Protein AF-A8WR38-F1 (afdb_monomer)

Mean predicted aligned error: 15.09 Å

Solvent-accessible surface area (backbone atoms only — not comparable to full-atom values): 5498 Å² total; per-residue (Å²): 134,87,83,83,83,84,81,79,81,84,72,81,79,79,60,66,71,63,59,59,70,68,60,66,76,78,72,85,74,59,87,90,66,76,90,81,84,81,51,69,54,92,94,60,48,82,72,76,94,69,94,49,81,89,75,52,87,66,58,69,67,62,51,51,54,51,49,53,58,51,48,64,70,70,54,132

InterPro domains:
  IPR001921 Large ribosomal subunit protein eL8, eukaryota [PR00882] (37-54)
  IPR001921 Large ribosomal subunit protein eL8, eukaryota [PR00882] (54-71)
  IPR001921 Large ribosomal subunit protein eL8, eukaryota [PR00882] (74-76)

Organism: Caenorhabditis briggsae (NCBI:txid6238)

Radius of gyration: 32.76 Å; Cα contacts (8 Å, |Δi|>4): 9; chains: 1; bounding box: 95×44×64 Å

pLDDT: mean 82.44, std 16.17, range [51.91, 98.19]

Structure (mmCIF, N/CA/C/O backbone):
data_AF-A8WR38-F1
#
_entry.id   AF-A8WR38-F1
#
loop_
_atom_site.group_PDB
_atom_site.id
_atom_site.type_symbol
_atom_site.label_atom_id
_atom_site.label_alt_id
_atom_site.label_comp_id
_atom_site.label_asym_id
_atom_site.label_entity_id
_atom_site.label_seq_id
_atom_site.pdbx_PDB_ins_code
_atom_site.Cartn_x
_atom_site.Cartn_y
_atom_site.Cartn_z
_atom_site.occupancy
_atom_site.B_iso_or_equiv
_atom_site.auth_seq_id
_atom_site.auth_comp_id
_atom_site.auth_asym_id
_atom_site.auth_atom_id
_atom_site.pdbx_PDB_model_num
ATOM 1 N N . MET A 1 1 ? 78.918 -21.156 -18.203 1.00 51.91 1 MET A N 1
ATOM 2 C CA . MET A 1 1 ? 77.857 -20.632 -17.311 1.00 51.91 1 MET A CA 1
ATOM 3 C C . MET A 1 1 ? 76.579 -21.428 -17.578 1.00 51.91 1 MET A C 1
ATOM 5 O O . MET A 1 1 ? 76.193 -21.500 -18.739 1.00 51.91 1 MET A O 1
ATOM 9 N N . PRO A 1 2 ? 75.993 -22.122 -16.586 1.00 56.78 2 PRO A N 1
ATOM 10 C CA . PRO A 1 2 ? 74.937 -23.114 -16.815 1.00 56.78 2 PRO A CA 1
ATOM 11 C C . PRO A 1 2 ? 73.594 -22.471 -17.206 1.00 56.78 2 PRO A C 1
ATOM 13 O O . PRO A 1 2 ? 73.164 -21.486 -16.610 1.00 56.78 2 PRO A O 1
ATOM 16 N N . SER A 1 3 ? 72.923 -23.051 -18.206 1.00 54.75 3 SER A N 1
ATOM 17 C CA . SER A 1 3 ? 71.602 -22.637 -18.702 1.00 54.75 3 SER A CA 1
ATOM 18 C C . SER A 1 3 ? 70.478 -23.194 -17.815 1.00 54.75 3 SER A C 1
ATOM 20 O O . SER A 1 3 ? 70.415 -24.395 -17.546 1.00 54.75 3 SER A O 1
ATOM 22 N N . LYS A 1 4 ? 69.586 -22.318 -17.336 1.00 57.41 4 LYS A N 1
ATOM 23 C CA . LYS A 1 4 ? 68.495 -22.642 -16.403 1.00 57.41 4 LYS A CA 1
ATOM 24 C C . LYS A 1 4 ? 67.273 -23.170 -17.170 1.00 57.41 4 LYS A C 1
ATOM 26 O O . LYS A 1 4 ? 66.607 -22.426 -17.884 1.00 57.41 4 LYS A O 1
ATOM 31 N N . LYS A 1 5 ? 66.954 -24.458 -17.009 1.00 57.59 5 LYS A N 1
ATOM 32 C CA . LYS A 1 5 ? 65.791 -25.119 -17.632 1.00 57.59 5 LYS A CA 1
ATOM 33 C C . LYS A 1 5 ? 64.486 -24.637 -16.972 1.00 57.59 5 LYS A C 1
ATOM 35 O O . LYS A 1 5 ? 64.286 -24.851 -15.778 1.00 57.59 5 LYS A O 1
ATOM 40 N N . VAL A 1 6 ? 63.589 -24.002 -17.730 1.00 61.19 6 VAL A N 1
ATOM 41 C CA . VAL A 1 6 ? 62.266 -23.566 -17.237 1.00 61.19 6 VAL A CA 1
ATOM 42 C C . VAL A 1 6 ? 61.297 -24.750 -17.248 1.00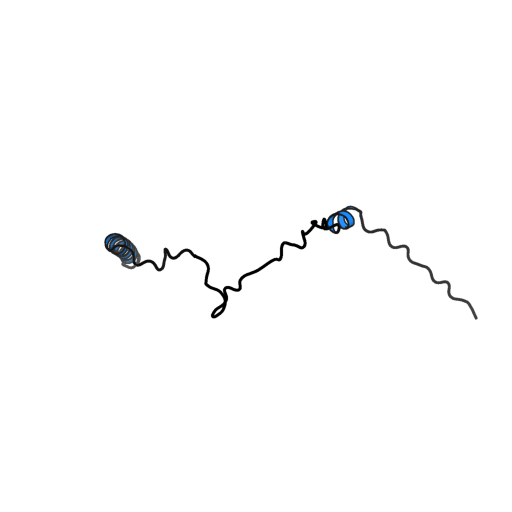 61.19 6 VAL A C 1
ATOM 44 O O . VAL A 1 6 ? 60.871 -25.219 -18.302 1.00 61.19 6 VAL A O 1
ATOM 47 N N . ILE A 1 7 ? 60.939 -25.236 -16.061 1.00 56.34 7 ILE A N 1
ATOM 48 C CA . ILE A 1 7 ? 59.960 -26.311 -15.869 1.00 56.34 7 ILE A CA 1
ATOM 49 C C . ILE A 1 7 ? 58.554 -25.694 -15.902 1.00 56.34 7 ILE A C 1
ATOM 51 O O . ILE A 1 7 ? 58.147 -25.002 -14.970 1.00 56.34 7 ILE A O 1
ATOM 55 N N . LYS A 1 8 ? 57.792 -25.934 -16.977 1.00 61.47 8 LYS A N 1
ATOM 56 C CA . LYS A 1 8 ? 56.372 -25.551 -17.049 1.00 61.47 8 LYS A CA 1
ATOM 57 C C . LYS A 1 8 ? 55.551 -26.476 -16.146 1.00 61.47 8 LYS A C 1
ATOM 59 O O . LYS A 1 8 ? 55.388 -27.659 -16.441 1.00 61.47 8 LYS A O 1
ATOM 64 N N . LYS A 1 9 ? 55.027 -25.930 -15.048 1.00 63.75 9 LYS A N 1
ATOM 65 C CA . LYS A 1 9 ? 54.107 -26.612 -14.127 1.00 63.75 9 LYS A CA 1
ATOM 66 C C . LYS A 1 9 ? 52.793 -26.893 -14.875 1.00 63.75 9 LYS A C 1
ATOM 68 O O . LYS A 1 9 ? 52.064 -25.961 -15.204 1.00 63.75 9 LYS A O 1
ATOM 73 N N . LYS A 1 10 ? 52.505 -28.160 -15.194 1.00 65.00 10 LYS A N 1
ATOM 74 C CA . LYS A 1 10 ? 51.210 -28.570 -15.763 1.00 65.00 10 LYS A CA 1
ATOM 75 C C . LYS A 1 10 ? 50.152 -28.496 -14.660 1.00 65.00 10 LYS A C 1
ATOM 77 O O . LYS A 1 10 ? 50.062 -29.392 -13.829 1.00 65.00 10 LYS A O 1
ATOM 82 N N . VAL A 1 11 ? 49.398 -27.402 -14.624 1.00 68.50 11 VAL A N 1
ATOM 83 C CA . VAL A 1 11 ? 48.232 -27.254 -13.744 1.00 68.50 11 VAL A CA 1
ATOM 84 C C . VAL A 1 11 ? 47.073 -28.053 -14.345 1.00 68.50 11 VAL A C 1
ATOM 86 O O . VAL A 1 11 ? 46.843 -27.994 -15.554 1.00 68.50 11 VAL A O 1
ATOM 89 N N . ALA A 1 12 ? 46.388 -28.839 -13.512 1.00 69.62 12 ALA A N 1
ATOM 90 C CA . ALA A 1 12 ? 45.268 -29.679 -13.925 1.00 69.62 12 ALA A CA 1
ATOM 91 C C . ALA A 1 12 ? 44.137 -28.844 -14.549 1.00 69.62 12 ALA A C 1
ATOM 93 O O . ALA A 1 12 ? 43.874 -27.714 -14.136 1.00 69.6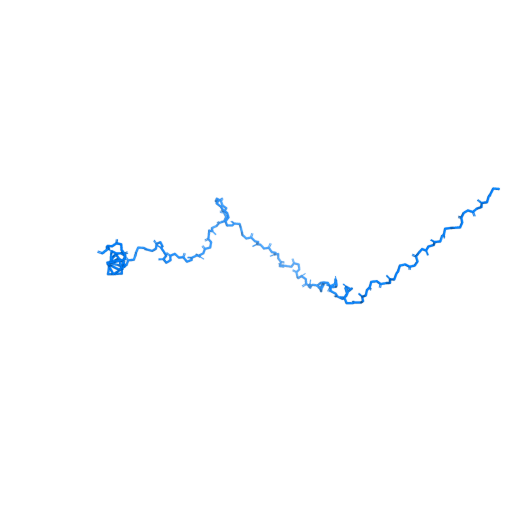2 12 ALA A O 1
ATOM 94 N N . ALA A 1 13 ? 43.471 -29.405 -15.559 1.00 70.50 13 ALA A N 1
ATOM 95 C CA . ALA A 1 13 ? 42.352 -28.747 -16.215 1.00 70.50 13 ALA A CA 1
ATOM 96 C C . ALA A 1 13 ? 41.187 -28.545 -15.232 1.00 70.50 13 ALA A C 1
ATOM 98 O O . ALA A 1 13 ? 40.828 -29.453 -14.485 1.00 70.50 13 ALA A O 1
ATOM 99 N N . VAL A 1 14 ? 40.586 -27.352 -15.270 1.00 71.88 14 VAL A N 1
ATOM 100 C CA . VAL A 1 14 ? 39.388 -27.007 -14.492 1.00 71.88 14 VAL A CA 1
ATOM 101 C C . VAL A 1 14 ? 38.272 -28.017 -14.803 1.00 71.88 14 VAL A C 1
ATOM 103 O O . VAL A 1 14 ? 38.034 -28.297 -15.985 1.00 71.88 14 VAL A O 1
ATOM 106 N N . PRO A 1 15 ? 37.594 -28.573 -13.783 1.00 77.00 15 PRO A N 1
ATOM 107 C CA . PRO A 1 15 ? 36.630 -29.642 -13.986 1.00 77.00 15 PRO A CA 1
ATOM 108 C C . PRO A 1 15 ? 35.410 -29.184 -14.804 1.00 77.00 15 PRO A C 1
ATOM 110 O O . PRO A 1 15 ? 34.960 -28.039 -14.731 1.00 77.00 15 PRO A O 1
ATOM 113 N N . ALA A 1 16 ? 34.887 -30.106 -15.620 1.00 69.81 16 ALA A N 1
ATOM 114 C CA . ALA A 1 16 ? 33.922 -29.829 -16.689 1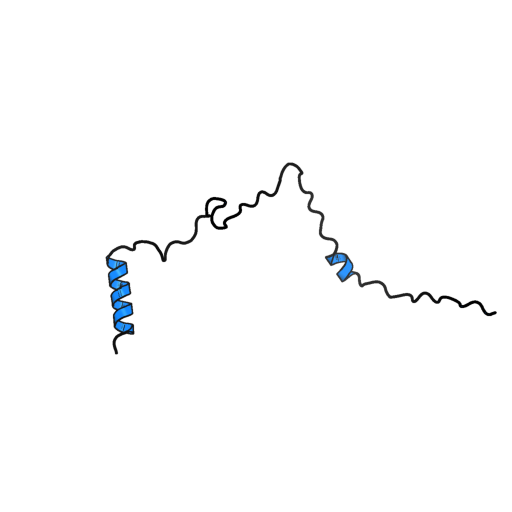.00 69.81 16 ALA A CA 1
ATOM 115 C C . ALA A 1 16 ? 32.625 -29.141 -16.219 1.00 69.81 16 ALA A C 1
ATOM 117 O O . ALA A 1 16 ? 32.044 -28.361 -16.969 1.00 69.81 16 ALA A O 1
ATOM 118 N N . HIS A 1 17 ? 32.212 -29.357 -14.968 1.00 64.94 17 HIS A N 1
ATOM 119 C CA . HIS A 1 17 ? 31.016 -28.741 -14.389 1.00 64.94 17 HIS A CA 1
ATOM 120 C C . HIS A 1 17 ? 31.118 -27.207 -14.270 1.00 64.94 17 HIS A C 1
ATOM 122 O O . HIS A 1 17 ? 30.118 -26.518 -14.447 1.00 64.94 17 HIS A O 1
ATOM 128 N N . ILE A 1 18 ? 32.321 -26.653 -14.074 1.00 64.88 18 ILE A N 1
ATOM 129 C CA . ILE A 1 18 ? 32.552 -25.195 -14.020 1.00 64.88 18 ILE A CA 1
ATOM 130 C C . ILE A 1 18 ? 32.555 -24.593 -15.438 1.00 64.88 18 ILE A C 1
ATOM 132 O O . ILE A 1 18 ? 32.088 -23.474 -15.664 1.00 64.88 18 ILE A O 1
ATOM 136 N N . ARG A 1 19 ? 33.031 -25.353 -16.435 1.00 60.94 19 ARG A N 1
ATOM 137 C CA . ARG A 1 19 ? 32.995 -24.939 -17.850 1.00 60.94 19 ARG A CA 1
ATOM 138 C C . ARG A 1 19 ? 31.583 -24.962 -18.434 1.00 60.94 19 ARG A C 1
ATOM 140 O O . ARG A 1 19 ? 31.265 -24.115 -19.258 1.00 60.94 19 ARG A O 1
ATOM 147 N N . ALA A 1 20 ? 30.736 -25.891 -17.997 1.00 59.28 20 ALA A N 1
ATOM 148 C CA . ALA A 1 20 ? 29.345 -25.962 -18.440 1.00 59.28 20 ALA A CA 1
ATOM 149 C C . ALA A 1 20 ? 28.495 -24.801 -17.890 1.00 59.28 20 ALA A C 1
ATOM 151 O O . ALA A 1 20 ? 27.651 -24.270 -18.601 1.00 59.28 20 ALA A O 1
ATOM 152 N N . GLN A 1 21 ? 28.759 -24.345 -16.660 1.00 58.34 21 GLN A N 1
ATOM 153 C CA . GLN A 1 21 ? 28.032 -23.221 -16.050 1.00 58.34 21 GLN A CA 1
ATOM 154 C C . GLN A 1 21 ? 28.393 -21.849 -16.648 1.00 58.34 21 GLN A C 1
ATOM 156 O O . GLN A 1 21 ? 27.605 -20.912 -16.561 1.00 58.34 21 GLN A O 1
ATOM 161 N N . THR A 1 22 ? 29.567 -21.718 -17.272 1.00 56.56 22 THR A N 1
ATOM 162 C CA . THR A 1 22 ? 30.030 -20.469 -17.907 1.00 56.56 22 THR A CA 1
ATOM 163 C C . THR A 1 22 ? 29.608 -20.331 -19.369 1.00 56.56 22 THR A C 1
ATOM 165 O O . THR A 1 22 ? 29.741 -19.250 -19.946 1.00 56.56 22 THR A O 1
ATOM 168 N N . GLN A 1 23 ? 29.032 -21.377 -19.968 1.00 57.41 23 GLN A N 1
ATOM 169 C CA . GLN A 1 23 ? 28.338 -21.279 -21.249 1.00 57.41 23 GLN A CA 1
ATOM 170 C C . GLN A 1 23 ? 26.946 -20.688 -21.017 1.00 57.41 23 GLN A C 1
ATOM 172 O O . GLN A 1 23 ? 25.925 -21.359 -21.140 1.00 57.41 23 GLN A O 1
ATOM 177 N N . VAL A 1 24 ? 26.925 -19.402 -20.660 1.00 60.72 24 VAL A N 1
ATOM 178 C CA . VAL A 1 24 ? 25.727 -18.569 -20.732 1.00 60.72 24 VAL A CA 1
ATOM 179 C C . VAL A 1 24 ? 25.213 -18.703 -22.157 1.00 60.72 24 VAL A C 1
ATOM 181 O O . VAL A 1 24 ? 25.857 -18.247 -23.106 1.00 60.72 24 VAL A O 1
ATOM 184 N N . GLN A 1 25 ? 24.096 -19.411 -22.304 1.00 58.97 25 GLN A N 1
ATOM 185 C CA . GLN A 1 25 ? 23.390 -19.555 -23.564 1.00 58.97 25 GLN A CA 1
ATOM 186 C C . GLN A 1 25 ? 23.219 -18.149 -24.142 1.00 58.97 25 GLN A C 1
ATOM 188 O O . GLN A 1 25 ? 22.606 -17.280 -23.522 1.00 58.97 25 GLN A O 1
ATOM 193 N N . LYS A 1 26 ? 23.847 -17.888 -25.292 1.00 63.03 26 LYS A N 1
ATOM 194 C CA . LYS A 1 26 ? 23.675 -16.626 -26.005 1.00 63.03 26 LYS A CA 1
ATOM 195 C C . LYS A 1 26 ? 22.248 -16.626 -26.535 1.00 63.03 26 LYS A C 1
ATOM 197 O O . LYS A 1 26 ? 21.992 -17.171 -27.603 1.00 63.03 26 LYS A O 1
ATOM 202 N N . GLU A 1 27 ? 21.327 -16.068 -25.756 1.00 68.50 27 GLU A N 1
ATOM 203 C CA . GLU A 1 27 ? 19.979 -15.777 -26.229 1.00 68.50 27 GLU A CA 1
ATOM 204 C C . GLU A 1 27 ? 20.100 -14.990 -27.536 1.00 68.50 27 GLU A C 1
ATOM 206 O O . GLU A 1 27 ? 20.779 -13.959 -27.599 1.00 68.50 27 GLU A O 1
ATOM 211 N N . VAL A 1 28 ? 19.473 -15.501 -28.594 1.00 68.06 28 VAL A N 1
ATOM 212 C CA . VAL A 1 28 ? 19.384 -14.826 -29.887 1.00 68.06 28 VAL A CA 1
ATOM 213 C C . VAL A 1 28 ? 18.512 -13.586 -29.686 1.00 68.06 28 VAL A C 1
ATOM 215 O O . VAL A 1 28 ? 17.288 -13.645 -29.767 1.00 68.06 28 VAL A O 1
ATOM 218 N N . LYS A 1 29 ? 19.134 -12.456 -29.342 1.00 70.31 29 LYS A N 1
ATOM 219 C CA . LYS A 1 29 ? 18.434 -11.179 -29.182 1.00 70.31 29 LYS A CA 1
ATOM 220 C C . LYS A 1 29 ? 18.090 -10.646 -30.563 1.00 70.31 29 LYS A C 1
ATOM 222 O O . LYS A 1 29 ? 18.981 -10.304 -31.336 1.00 70.31 29 LYS A O 1
ATOM 227 N N . ASN A 1 30 ? 16.799 -10.585 -30.866 1.00 80.88 30 ASN A N 1
ATOM 228 C CA . ASN A 1 30 ? 16.319 -9.912 -32.062 1.00 80.88 30 ASN A CA 1
ATOM 229 C C . ASN A 1 30 ? 16.692 -8.414 -31.968 1.00 80.88 30 ASN A C 1
ATOM 231 O O . ASN A 1 30 ? 16.266 -7.756 -31.016 1.00 80.88 30 ASN A O 1
ATOM 235 N N . PRO A 1 31 ? 17.467 -7.869 -32.923 1.00 82.69 31 PRO A N 1
ATOM 236 C CA . PRO A 1 31 ? 17.942 -6.484 -32.893 1.00 82.69 31 PRO A CA 1
ATOM 237 C C . PRO A 1 31 ? 16.819 -5.439 -32.965 1.00 82.69 31 PRO A C 1
ATOM 239 O O . PRO A 1 31 ? 17.061 -4.278 -32.662 1.00 82.69 31 PRO A O 1
ATOM 242 N N . LEU A 1 32 ? 15.593 -5.834 -33.328 1.00 88.00 32 LEU A N 1
ATOM 243 C CA . LEU A 1 32 ? 14.422 -4.952 -33.330 1.00 88.00 32 LEU A CA 1
ATOM 244 C C . LEU A 1 32 ? 13.873 -4.666 -31.921 1.00 88.00 32 LEU A C 1
ATOM 246 O O . LEU A 1 32 ? 13.083 -3.737 -31.754 1.00 88.00 32 LEU A O 1
ATOM 250 N N . PHE A 1 33 ? 14.257 -5.452 -30.907 1.00 84.50 33 PHE A N 1
ATOM 251 C CA . PHE A 1 33 ? 13.782 -5.276 -29.536 1.00 84.50 33 PHE A CA 1
ATOM 252 C C . PHE A 1 33 ? 14.885 -4.739 -28.623 1.00 84.50 33 PHE A C 1
ATOM 254 O O . PHE A 1 33 ? 15.810 -5.444 -28.222 1.00 84.50 33 PHE A O 1
ATOM 261 N N . GLU A 1 34 ? 14.732 -3.478 -28.231 1.00 87.38 34 GLU A N 1
ATOM 262 C CA . GLU A 1 34 ? 15.583 -2.811 -27.251 1.00 87.38 34 GLU A CA 1
ATOM 263 C C . GLU A 1 34 ? 14.966 -2.885 -25.847 1.00 87.38 34 GLU A C 1
ATOM 265 O O . GLU A 1 34 ? 13.751 -2.758 -25.666 1.00 87.38 34 GLU A O 1
ATOM 270 N N . LYS A 1 35 ? 15.805 -3.001 -24.811 1.00 88.19 35 LYS A N 1
ATOM 271 C CA . LYS A 1 35 ? 15.350 -2.824 -23.426 1.00 88.19 35 LYS A CA 1
ATOM 272 C C . LYS A 1 35 ? 15.131 -1.333 -23.159 1.00 88.19 35 LYS A C 1
ATOM 274 O O . LYS A 1 35 ? 16.081 -0.560 -23.205 1.00 88.19 35 LYS A O 1
ATOM 279 N N . ARG A 1 36 ? 13.909 -0.947 -22.788 1.00 90.25 36 ARG A N 1
ATOM 280 C CA . ARG A 1 36 ? 13.555 0.431 -22.395 1.00 90.25 36 ARG A CA 1
ATOM 281 C C . ARG A 1 36 ? 13.144 0.488 -20.919 1.00 90.25 36 ARG A C 1
ATOM 283 O O . ARG A 1 36 ? 11.949 0.456 -20.622 1.00 90.25 36 ARG A O 1
ATOM 290 N N . PRO A 1 37 ? 14.105 0.482 -19.975 1.00 92.12 37 PRO A N 1
ATOM 291 C CA . PRO A 1 37 ? 13.782 0.600 -18.561 1.00 92.12 37 PRO A CA 1
ATOM 292 C C . PRO A 1 37 ? 13.319 2.029 -18.254 1.00 92.12 37 PRO A C 1
ATOM 294 O O . PRO A 1 37 ? 13.947 2.988 -18.689 1.00 92.12 37 PRO A O 1
ATOM 297 N N . ARG A 1 38 ? 12.234 2.163 -17.491 1.00 94.00 38 ARG A N 1
ATOM 298 C CA . ARG A 1 38 ? 11.784 3.453 -16.952 1.00 94.00 38 ARG A CA 1
ATOM 299 C C . ARG A 1 38 ? 12.457 3.728 -15.613 1.00 94.00 38 ARG A C 1
ATOM 301 O O . ARG A 1 38 ? 12.674 2.798 -14.833 1.00 94.00 38 ARG A O 1
ATOM 308 N N . ASN A 1 39 ? 12.765 4.989 -15.347 1.00 95.69 39 ASN A N 1
ATOM 309 C CA . ASN A 1 39 ? 13.341 5.442 -14.090 1.00 95.69 39 ASN A CA 1
ATOM 310 C C . ASN A 1 39 ? 12.245 6.040 -13.199 1.00 95.69 39 ASN A C 1
ATOM 312 O O . ASN A 1 39 ? 11.705 7.095 -13.507 1.00 95.69 39 ASN A O 1
ATOM 316 N N . PHE A 1 40 ? 11.937 5.384 -12.079 1.00 96.00 40 PHE A N 1
ATOM 317 C CA . PHE A 1 40 ? 10.871 5.795 -11.152 1.00 96.00 40 PHE A CA 1
ATOM 318 C C . PHE A 1 40 ? 11.382 6.556 -9.919 1.00 96.00 40 PHE A C 1
ATOM 320 O O . PHE A 1 40 ? 10.698 6.601 -8.895 1.00 96.00 40 PHE A O 1
ATOM 327 N N . ASN A 1 41 ? 12.595 7.110 -9.990 1.00 95.62 41 ASN A N 1
ATOM 328 C CA . ASN A 1 41 ? 13.101 8.023 -8.970 1.00 95.62 41 ASN A CA 1
ATOM 329 C C . ASN A 1 41 ? 12.357 9.369 -9.018 1.00 95.62 41 ASN A C 1
ATOM 331 O O . ASN A 1 41 ? 11.655 9.695 -9.976 1.00 95.62 41 ASN A O 1
ATOM 335 N N . ILE A 1 42 ? 12.519 10.168 -7.965 1.00 95.50 42 ILE A N 1
ATOM 336 C CA . ILE A 1 42 ? 11.863 11.473 -7.829 1.00 95.50 42 ILE A CA 1
ATOM 337 C C . ILE A 1 42 ? 12.253 12.379 -9.012 1.00 95.50 42 ILE A C 1
ATOM 339 O O . ILE A 1 42 ? 13.436 12.553 -9.296 1.00 95.50 42 ILE A O 1
ATOM 343 N N . GLY A 1 43 ? 11.256 12.958 -9.689 1.00 95.19 43 GLY A N 1
ATOM 344 C CA . GLY A 1 43 ? 11.455 13.902 -10.798 1.00 95.19 43 GLY A CA 1
ATOM 345 C C . GLY A 1 43 ? 11.772 13.277 -12.163 1.00 95.19 43 GLY A C 1
ATOM 346 O O . GLY A 1 43 ? 12.183 14.005 -13.059 1.00 95.19 43 GLY A O 1
ATOM 347 N N . GLN A 1 44 ? 11.613 11.959 -12.319 1.00 95.44 44 GLN A N 1
ATOM 348 C CA . GLN A 1 44 ? 11.865 11.230 -13.570 1.00 95.44 44 GLN A CA 1
ATOM 349 C C . GLN A 1 44 ? 10.537 10.767 -14.206 1.00 95.44 44 GLN A C 1
ATOM 351 O O . GLN A 1 44 ? 9.596 11.556 -14.304 1.00 95.44 44 GLN A O 1
ATOM 356 N N . ASP A 1 45 ? 10.429 9.506 -14.637 1.00 95.94 45 ASP A N 1
ATOM 357 C CA . ASP A 1 45 ? 9.214 8.972 -15.256 1.00 95.94 45 ASP A CA 1
ATOM 358 C C . ASP A 1 45 ? 8.035 8.881 -14.266 1.00 95.94 45 ASP A C 1
ATOM 360 O O . ASP A 1 45 ? 8.195 8.840 -13.043 1.00 95.94 45 ASP A O 1
ATOM 364 N N . ILE A 1 46 ? 6.815 8.774 -14.809 1.00 95.00 46 ILE A N 1
ATOM 365 C CA . ILE A 1 46 ? 5.583 8.604 -14.023 1.00 95.00 46 ILE A CA 1
ATOM 366 C C . ILE A 1 46 ? 5.678 7.358 -13.133 1.00 95.00 46 ILE A C 1
ATOM 368 O O . ILE A 1 46 ? 5.974 6.255 -13.604 1.00 95.00 46 ILE A O 1
ATOM 372 N N . GLN A 1 47 ? 5.340 7.526 -11.852 1.00 95.44 47 GLN A N 1
ATOM 373 C CA . GLN A 1 47 ? 5.335 6.435 -10.882 1.00 95.44 47 GLN A CA 1
ATOM 374 C C . GLN A 1 47 ? 4.367 5.310 -11.306 1.00 95.44 47 GLN A C 1
ATOM 376 O O . GLN A 1 47 ? 3.220 5.588 -11.669 1.00 95.44 47 GLN A O 1
ATOM 381 N N . PRO A 1 48 ? 4.759 4.027 -11.193 1.00 95.75 48 PRO A N 1
ATOM 382 C CA . PRO A 1 48 ? 3.845 2.905 -11.348 1.00 95.75 48 PRO A CA 1
ATOM 383 C C . PRO A 1 48 ? 2.690 2.948 -10.344 1.00 95.75 48 PRO A C 1
ATOM 385 O O . PRO A 1 48 ? 2.778 3.523 -9.255 1.00 95.75 48 PRO A O 1
ATOM 388 N N . LYS A 1 49 ? 1.613 2.239 -10.685 1.00 95.81 49 LYS A N 1
ATOM 389 C CA . LYS A 1 49 ? 0.538 1.941 -9.737 1.00 95.81 49 LYS A CA 1
ATOM 390 C C . LYS A 1 49 ? 1.111 1.097 -8.593 1.00 95.81 49 LYS A C 1
ATOM 392 O O . LYS A 1 49 ? 1.718 0.059 -8.837 1.00 95.81 49 LYS A O 1
ATOM 397 N N . ARG A 1 50 ? 0.911 1.549 -7.356 1.00 94.69 50 ARG A N 1
ATOM 398 C CA . ARG A 1 50 ? 1.305 0.851 -6.122 1.00 94.69 50 ARG A CA 1
ATOM 399 C C . ARG A 1 50 ? 0.102 0.669 -5.216 1.00 94.69 50 ARG A C 1
ATOM 401 O O . ARG A 1 50 ? -0.895 1.375 -5.371 1.00 94.69 50 ARG A O 1
ATOM 408 N N . ASP A 1 51 ? 0.218 -0.239 -4.255 1.00 96.81 51 ASP A N 1
ATOM 409 C CA . ASP A 1 51 ? -0.806 -0.385 -3.232 1.00 96.81 51 ASP A CA 1
ATOM 410 C C . ASP A 1 51 ? -0.919 0.907 -2.402 1.00 96.81 51 ASP A C 1
ATOM 412 O O . ASP A 1 51 ? 0.051 1.399 -1.819 1.00 96.81 51 ASP A O 1
ATOM 416 N N . VAL A 1 52 ? -2.122 1.477 -2.390 1.00 96.50 52 VAL A N 1
ATOM 417 C CA . VAL A 1 52 ? -2.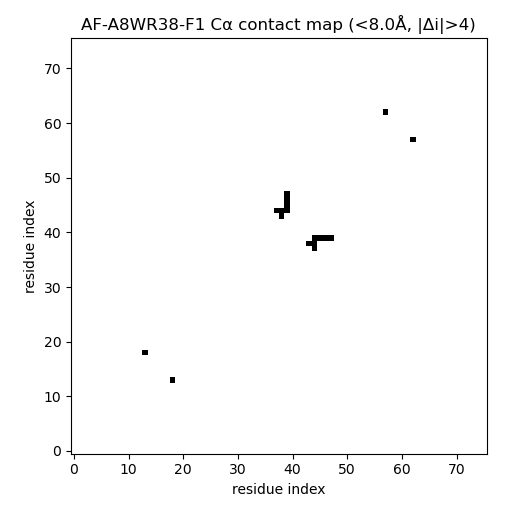469 2.691 -1.648 1.00 96.50 52 VAL A CA 1
ATOM 418 C C . VAL A 1 52 ? -3.420 2.416 -0.488 1.00 96.50 52 VAL A C 1
ATOM 420 O O . VAL A 1 52 ? -3.829 3.370 0.167 1.00 96.50 52 VAL A O 1
ATOM 423 N N . THR A 1 53 ? -3.737 1.154 -0.172 1.00 95.06 53 THR A N 1
ATOM 424 C CA . THR A 1 53 ? -4.686 0.744 0.887 1.00 95.06 53 THR A CA 1
ATOM 425 C C . THR A 1 53 ? -4.477 1.470 2.219 1.00 95.06 53 THR A C 1
ATOM 427 O O . THR A 1 53 ? -5.441 1.838 2.893 1.00 95.06 53 THR A O 1
ATOM 430 N N . ARG A 1 54 ? -3.226 1.745 2.601 1.00 94.69 54 ARG A N 1
ATOM 431 C CA . ARG A 1 54 ? -2.889 2.482 3.833 1.00 94.69 54 ARG A CA 1
ATOM 432 C C . ARG A 1 54 ? -3.210 3.979 3.776 1.00 94.69 54 ARG A C 1
ATOM 434 O O . ARG A 1 54 ? -3.491 4.567 4.815 1.00 94.69 54 ARG A O 1
ATOM 441 N N . PHE A 1 55 ? -3.163 4.579 2.591 1.00 95.25 55 PHE A N 1
ATOM 442 C CA . PHE A 1 55 ? -3.334 6.017 2.355 1.00 95.25 55 PHE A CA 1
ATOM 443 C C . PHE A 1 55 ? -4.742 6.384 1.869 1.00 95.25 55 PHE A C 1
ATOM 445 O O . PHE A 1 55 ? -5.076 7.564 1.783 1.00 95.25 55 PHE A O 1
ATOM 452 N N . VAL A 1 56 ? -5.581 5.389 1.557 1.00 96.69 56 VAL A N 1
ATOM 453 C CA . VAL A 1 56 ? -6.976 5.617 1.171 1.00 96.69 56 VAL A CA 1
ATOM 454 C C . VAL A 1 56 ? -7.738 6.285 2.314 1.00 96.69 56 VAL A C 1
ATOM 456 O O . VAL A 1 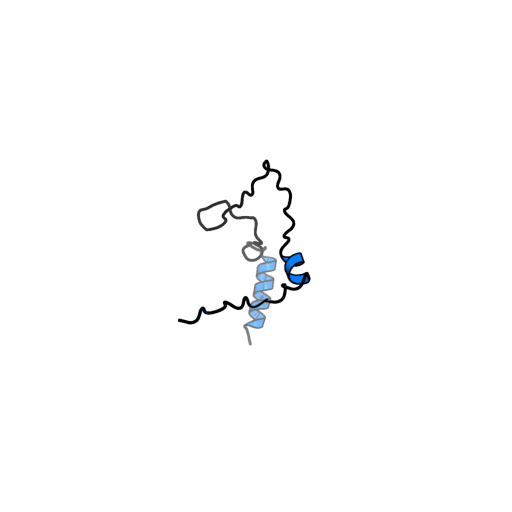56 ? -7.678 5.872 3.476 1.00 96.69 56 VAL A O 1
ATOM 459 N N . LYS A 1 57 ? -8.548 7.285 1.962 1.00 96.31 57 LYS A N 1
ATOM 460 C CA . LYS A 1 57 ? -9.585 7.818 2.845 1.00 96.31 57 LYS A CA 1
ATOM 461 C C . LYS A 1 57 ? -10.677 6.762 3.035 1.00 96.31 57 LYS A C 1
ATOM 463 O O . LYS A 1 57 ? -11.647 6.713 2.286 1.00 96.31 57 LYS A O 1
ATOM 468 N N . TRP A 1 58 ? -10.507 5.913 4.047 1.00 96.81 58 TRP A N 1
ATOM 469 C CA . TRP A 1 58 ? -11.454 4.839 4.342 1.00 96.81 58 TRP A CA 1
ATOM 470 C C . TRP A 1 58 ? -12.849 5.379 4.722 1.00 96.81 58 TRP A C 1
ATOM 472 O O . TRP A 1 58 ? -12.937 6.431 5.384 1.00 96.81 58 TRP A O 1
ATOM 482 N N . PRO A 1 59 ? -13.924 4.642 4.365 1.00 98.00 59 PRO A N 1
ATOM 483 C CA . PRO A 1 59 ? -15.285 4.891 4.826 1.00 98.00 59 PRO A CA 1
ATOM 484 C C . PRO A 1 59 ? -15.368 5.086 6.341 1.00 98.00 59 PRO A C 1
ATOM 486 O O . PRO A 1 59 ? -14.591 4.510 7.110 1.00 98.00 59 PRO A O 1
ATOM 489 N N . LYS A 1 60 ? -16.339 5.896 6.780 1.00 97.94 60 LYS A N 1
ATOM 490 C CA . LYS A 1 60 ? -16.471 6.314 8.186 1.00 97.94 60 LYS A CA 1
ATOM 491 C C . LYS A 1 60 ? -16.548 5.120 9.144 1.00 97.94 60 LYS A C 1
ATOM 493 O O . LYS A 1 60 ? -15.861 5.128 10.159 1.00 97.94 60 LYS A O 1
ATOM 498 N N . TYR A 1 61 ? -17.315 4.087 8.799 1.00 98.19 61 TYR A N 1
ATOM 499 C CA . TYR A 1 61 ? -17.510 2.921 9.664 1.00 98.19 61 TYR A CA 1
ATOM 500 C C . TYR A 1 61 ? -16.209 2.135 9.902 1.00 98.19 61 TYR A C 1
ATOM 502 O O . TYR A 1 61 ? -15.911 1.794 11.042 1.00 98.19 61 TYR A O 1
ATOM 510 N N . ILE A 1 62 ? -15.374 1.948 8.87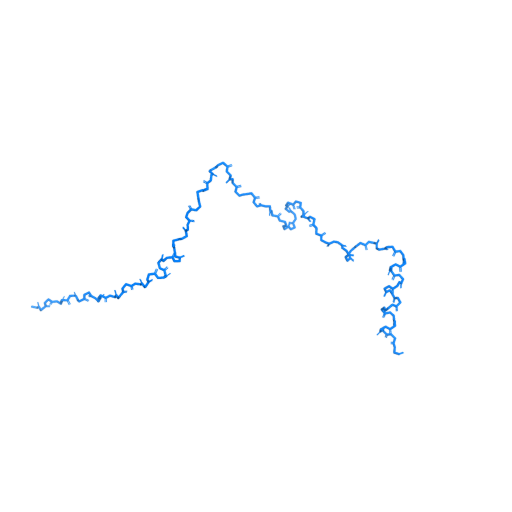0 1.00 97.69 62 ILE A N 1
ATOM 511 C CA . ILE A 1 62 ? -14.070 1.271 8.995 1.00 97.69 62 ILE A CA 1
ATOM 512 C C . ILE A 1 62 ? -13.148 2.067 9.915 1.00 97.69 62 ILE A C 1
ATOM 514 O O . ILE A 1 62 ? -12.435 1.501 10.744 1.00 97.69 62 ILE A O 1
ATOM 518 N N . ARG A 1 63 ? -13.159 3.398 9.781 1.00 97.44 63 ARG A N 1
ATOM 519 C CA . ARG A 1 63 ? -12.352 4.274 10.633 1.00 97.44 63 ARG A CA 1
ATOM 520 C C . ARG A 1 63 ? -12.755 4.141 12.097 1.00 97.44 63 ARG A C 1
ATOM 522 O O . ARG A 1 63 ? -11.874 3.950 12.929 1.00 97.44 63 ARG A O 1
ATOM 529 N N . LEU A 1 64 ? -14.057 4.191 12.381 1.00 97.88 64 LEU A N 1
ATOM 530 C CA . LEU A 1 64 ? -14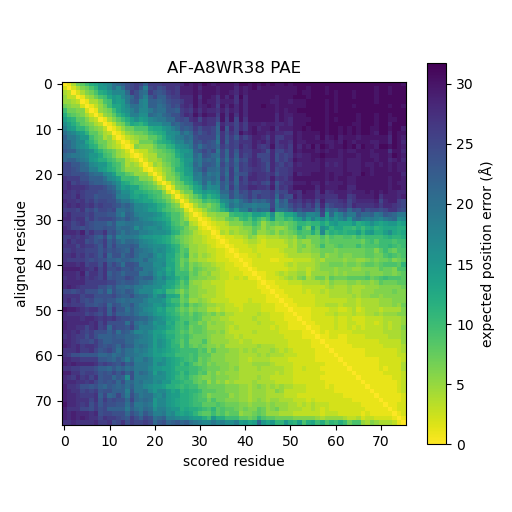.594 4.048 13.734 1.00 97.88 64 LEU A CA 1
ATOM 531 C C . LEU A 1 64 ? -14.231 2.685 14.333 1.00 97.88 64 LEU A C 1
ATOM 533 O O . LEU A 1 64 ? -13.668 2.635 15.418 1.00 97.88 64 LEU A O 1
ATOM 537 N N . GLN A 1 65 ? -14.437 1.594 13.592 1.00 98.19 65 GLN A N 1
ATOM 538 C CA . GLN A 1 65 ? -14.090 0.240 14.041 1.00 98.1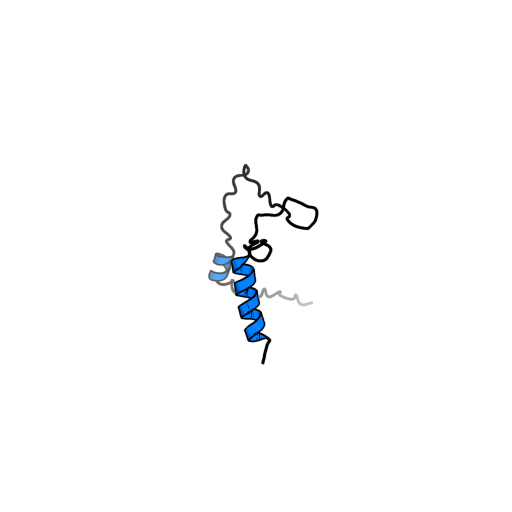9 65 GLN A CA 1
ATOM 539 C C . GLN A 1 65 ? -12.598 0.101 14.381 1.00 98.19 65 GLN A C 1
ATOM 541 O O . GLN A 1 65 ? -12.238 -0.414 15.440 1.00 98.19 65 GLN A O 1
ATOM 546 N N . ARG A 1 66 ? -11.710 0.605 13.510 1.00 97.50 66 ARG A N 1
ATOM 547 C CA . ARG A 1 66 ? -10.259 0.588 13.757 1.00 97.50 66 ARG A CA 1
ATOM 548 C C . ARG A 1 66 ? -9.881 1.442 14.967 1.00 97.50 66 ARG A C 1
ATOM 550 O O . ARG A 1 66 ? -9.044 1.019 15.758 1.00 97.50 66 ARG A O 1
ATOM 557 N N . GLN A 1 67 ? -10.489 2.619 15.125 1.00 97.75 67 GLN A N 1
ATOM 558 C CA . GLN A 1 67 ? -10.259 3.494 16.278 1.00 97.75 67 GLN A CA 1
ATOM 559 C C . GLN A 1 67 ? -10.692 2.829 17.589 1.00 97.75 67 GLN A C 1
ATOM 561 O O . GLN A 1 67 ? -9.911 2.842 18.536 1.00 97.75 67 GLN A O 1
ATOM 566 N N . SER A 1 68 ? -11.863 2.186 17.631 1.00 97.94 68 SER A N 1
ATOM 567 C CA . SER A 1 68 ? -12.338 1.442 18.806 1.00 97.94 68 SER A CA 1
ATOM 568 C C . SER A 1 68 ? -11.373 0.324 19.205 1.00 97.94 68 SER A C 1
ATOM 570 O O . SER A 1 68 ? -10.986 0.236 20.368 1.00 97.94 68 SER A O 1
ATOM 572 N N . ALA A 1 69 ? -10.911 -0.475 18.237 1.00 97.81 69 ALA A N 1
ATOM 573 C CA . ALA A 1 69 ? -9.945 -1.543 18.495 1.00 97.81 69 ALA A CA 1
ATOM 574 C C . ALA A 1 69 ? -8.587 -1.008 18.989 1.00 97.81 69 ALA A C 1
ATOM 576 O O . ALA A 1 69 ? -7.946 -1.616 19.843 1.00 97.81 69 ALA A O 1
ATOM 577 N N . ILE A 1 70 ? -8.128 0.134 18.463 1.00 98.00 70 ILE A N 1
ATOM 578 C CA . ILE A 1 70 ? -6.893 0.786 18.925 1.00 98.00 70 ILE A CA 1
ATOM 579 C C . ILE A 1 70 ? -7.066 1.337 20.344 1.00 98.00 70 ILE A C 1
ATOM 581 O O . ILE A 1 70 ? -6.141 1.227 21.145 1.00 98.00 70 ILE A O 1
ATOM 585 N N . LEU A 1 71 ? -8.224 1.917 20.660 1.00 98.06 71 LEU A N 1
ATOM 586 C CA . LEU A 1 71 ? -8.503 2.493 21.971 1.00 98.06 71 LEU A CA 1
ATOM 587 C C . LEU A 1 71 ? -8.491 1.419 23.065 1.00 98.06 71 LEU A C 1
ATOM 589 O O . LEU A 1 71 ? -7.782 1.583 24.051 1.00 98.06 71 LEU A O 1
ATOM 593 N N . GLN A 1 72 ? -9.179 0.294 22.847 1.00 97.25 72 GLN A N 1
ATOM 594 C CA . GLN A 1 72 ? -9.200 -0.842 23.781 1.00 97.25 72 GLN A CA 1
ATOM 595 C C . GLN A 1 72 ? -7.805 -1.405 24.070 1.00 97.25 72 GLN A C 1
ATOM 597 O O . GLN A 1 72 ? -7.537 -1.834 25.181 1.00 97.25 72 GLN A O 1
ATOM 602 N N . LYS A 1 73 ? -6.899 -1.379 23.084 1.00 97.12 73 LYS A N 1
ATOM 603 C CA . LYS A 1 73 ? -5.504 -1.809 23.271 1.00 97.12 73 LYS A CA 1
ATOM 604 C C . LYS A 1 73 ? -4.650 -0.803 24.043 1.00 97.12 73 LYS A C 1
ATOM 606 O O . LYS A 1 73 ? -3.600 -1.174 24.554 1.00 97.12 73 LYS A O 1
ATOM 611 N N . ARG A 1 74 ? -5.021 0.479 24.023 1.00 97.19 74 ARG A N 1
ATOM 612 C CA . ARG A 1 74 ? -4.253 1.567 24.649 1.00 97.19 74 ARG A CA 1
ATOM 613 C C . ARG A 1 74 ? -4.688 1.844 26.080 1.00 97.19 74 ARG A C 1
ATOM 615 O O . ARG A 1 74 ? -3.863 2.287 26.872 1.00 97.19 74 ARG A O 1
ATOM 622 N N . LEU A 1 75 ? -5.967 1.647 26.379 1.00 94.31 75 LEU A N 1
ATOM 623 C CA . LEU A 1 75 ? -6.495 1.751 27.731 1.00 94.31 75 LEU A CA 1
ATOM 624 C C . LEU A 1 75 ? -6.083 0.509 28.535 1.00 94.31 75 LEU A C 1
ATOM 626 O O . LEU A 1 75 ? -5.969 -0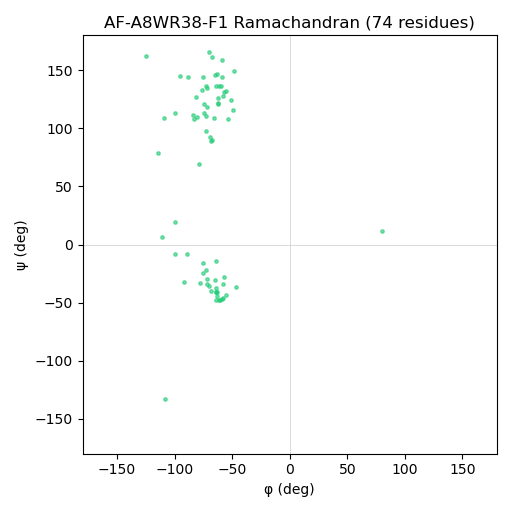.579 27.973 1.00 94.31 75 LEU A O 1
ATOM 630 N N . LYS A 1 76 ? -5.801 0.712 29.823 1.00 79.19 76 LYS A N 1
ATOM 631 C CA . LYS A 1 76 ? -5.537 -0.357 30.791 1.00 79.19 76 LYS A CA 1
ATOM 632 C C . LYS A 1 76 ? -6.837 -0.819 31.426 1.00 79.19 76 LYS A C 1
ATOM 634 O O . LYS A 1 76 ? -7.698 0.062 31.646 1.00 79.19 76 LYS A O 1
#

Sequence (76 aa):
MPSKKVIKKKVAAVPAHIRAQTQVQKEVKNPLFEKRPRNFNIGQDIQPKRDVTRFVKWPKYIRLQRQSAILQKRLK

Foldseek 3Di:
DDDDDDDDDPDDDDDVVVVVVPPPPPPPDDPVDDDDDFDQPPPGDDHDDDDCVVVDPDDPVVVVVVVVVVVVVVDD

Nearest PDB structures (foldseek):
  8fkz-assembly1_SE  TM=8.663E-01  e=3.535E-05  Homo sapiens

Secondary structure (DSSP, 8-state):
----------PPPPPHHHHHHT--------TT--------STTSSPPPP---TTTS---HHHHHHHHHHHHHHH--